Protein AF-A0A645GWL2-F1 (afdb_monomer_lite)

Secondary structure (DSSP, 8-state):
---EE-TT-BEEP-S-HHHHHHHHHHTT--EEEEEGGGSGGGGGS-HHHHHHSEEEEESBHHHHHHHHSPPHHHHHHHHHHHHHS--------

Foldseek 3Di:
DDFDADPVFFTHADPDPQVVLVVCQVVQNAEDEHAPVCPVVCVVHDPVSVVRHHYHHDGGNVSVCVVPDDDPVVVVVVVVVVVPDPPPDPDDD

Sequence (93 aa):
MTGEITLRGRVLPIGGLREKTMAAYRNGIKTVIIPRENMPDLEDIDQTVRAQLRFIPADTIDNVLAAALPSASVIRAANSVERARPREKSIRQ

InterPro domains:
  IPR008269 Peptidase S16, Lon proteolytic domain [PF05362] (1-69)
  IPR008269 Peptidase S16, Lon proteolytic domain [PS51786] (1-71)
  IPR014721 Small ribosomal subunit protein uS5 domain 2-type fold, subgroup [G3DSA:3.30.230.10] (1-78)
  IPR020568 Ribosomal protein uS5 domain 2-type superfamily [SSF54211] (1-68)
  IPR027065 Lon protease [PTHR10046] (1-68)

Radius of gyration: 18.84 Å; chains: 1; bounding box: 55×29×39 Å

pLDDT: mean 86.05, std 13.1, range [49.44, 96.75]

Structure (mmCIF, N/CA/C/O backbone):
data_AF-A0A645GWL2-F1
#
_entry.id   AF-A0A645GWL2-F1
#
loop_
_atom_site.group_PDB
_atom_site.id
_atom_site.type_symbol
_atom_site.label_atom_id
_atom_site.label_alt_id
_atom_site.label_comp_id
_atom_site.label_asym_id
_atom_site.label_entity_id
_atom_site.label_seq_id
_atom_site.pdbx_PDB_ins_code
_atom_site.Cartn_x
_atom_site.Cartn_y
_atom_site.Cartn_z
_atom_site.occupancy
_atom_site.B_iso_or_equiv
_atom_site.auth_seq_id
_atom_site.auth_comp_id
_atom_site.auth_asym_id
_atom_site.auth_atom_id
_atom_site.pdbx_PDB_model_num
ATOM 1 N N . MET A 1 1 ? -2.383 3.101 0.172 1.00 90.81 1 MET A N 1
ATOM 2 C CA . MET A 1 1 ? -1.583 2.290 -0.770 1.00 90.81 1 MET A CA 1
ATOM 3 C C . MET A 1 1 ? -0.337 3.082 -1.122 1.00 90.81 1 MET A C 1
ATOM 5 O O . MET A 1 1 ? -0.438 4.299 -1.211 1.00 90.81 1 MET A O 1
ATOM 9 N N . THR A 1 2 ? 0.799 2.416 -1.309 1.00 93.06 2 THR A N 1
ATOM 10 C CA . THR A 1 2 ? 1.991 2.976 -1.961 1.00 93.06 2 THR A CA 1
ATOM 11 C C . THR A 1 2 ? 2.440 2.030 -3.074 1.00 93.06 2 THR A C 1
ATOM 13 O O . THR A 1 2 ? 2.234 0.825 -2.961 1.00 93.06 2 THR A O 1
ATOM 16 N N . GLY A 1 3 ? 3.019 2.566 -4.143 1.00 91.56 3 GLY A N 1
ATOM 17 C CA . GLY A 1 3 ? 3.440 1.801 -5.316 1.00 91.56 3 GLY A CA 1
ATOM 18 C C . GLY A 1 3 ? 3.295 2.632 -6.583 1.00 91.56 3 GLY A C 1
ATOM 19 O O . GLY A 1 3 ? 2.358 3.423 -6.695 1.00 91.56 3 GLY A O 1
ATOM 20 N N . GLU A 1 4 ? 4.213 2.460 -7.523 1.00 94.62 4 GLU A N 1
ATOM 21 C CA . GLU A 1 4 ? 4.045 2.976 -8.882 1.00 94.62 4 GLU A CA 1
ATOM 22 C C . GLU A 1 4 ? 3.259 1.962 -9.720 1.00 94.62 4 GLU A C 1
ATOM 24 O O . GLU A 1 4 ? 3.261 0.766 -9.423 1.00 94.62 4 GLU A O 1
ATOM 29 N N . ILE A 1 5 ? 2.554 2.423 -10.756 1.00 96.06 5 ILE A N 1
ATOM 30 C CA . ILE A 1 5 ? 1.741 1.559 -11.617 1.00 96.06 5 ILE A CA 1
ATOM 31 C C . ILE A 1 5 ? 2.125 1.726 -13.083 1.00 96.06 5 ILE A C 1
ATOM 33 O O . ILE A 1 5 ? 2.259 2.834 -13.597 1.00 96.06 5 ILE A O 1
ATOM 37 N N . THR A 1 6 ? 2.262 0.599 -13.773 1.00 95.50 6 THR A N 1
ATOM 38 C CA . THR A 1 6 ? 2.414 0.578 -15.233 1.00 95.50 6 THR A CA 1
ATOM 39 C C . THR A 1 6 ? 1.053 0.578 -15.923 1.00 95.50 6 THR A C 1
ATOM 41 O O . THR A 1 6 ? 0.072 0.077 -15.380 1.00 95.50 6 THR A O 1
ATOM 44 N N . LEU A 1 7 ? 0.992 1.012 -17.185 1.00 96.00 7 LEU A N 1
ATOM 45 C CA . LEU A 1 7 ? -0.231 0.895 -18.001 1.00 96.00 7 LEU A CA 1
ATOM 46 C C . LEU A 1 7 ? -0.720 -0.555 -18.166 1.00 96.00 7 LEU A C 1
ATOM 48 O O . LEU A 1 7 ? -1.885 -0.786 -18.466 1.00 96.00 7 LEU A O 1
ATOM 52 N N . ARG A 1 8 ? 0.166 -1.537 -17.959 1.00 95.06 8 ARG A N 1
ATOM 53 C CA . ARG A 1 8 ? -0.164 -2.969 -17.968 1.00 95.06 8 ARG A CA 1
ATOM 54 C C . ARG A 1 8 ? -0.652 -3.488 -16.612 1.00 95.06 8 ARG A C 1
ATOM 56 O O . ARG A 1 8 ? -0.828 -4.689 -16.458 1.00 95.06 8 ARG A O 1
ATOM 63 N N . GLY A 1 9 ? -0.818 -2.616 -15.620 1.00 93.88 9 GLY A N 1
ATOM 64 C CA . GLY A 1 9 ? -1.362 -2.969 -14.311 1.00 93.88 9 GLY A CA 1
ATOM 65 C C . GLY A 1 9 ? -0.371 -3.607 -13.338 1.00 93.88 9 GLY A C 1
ATOM 66 O O . GLY A 1 9 ? -0.789 -4.017 -12.261 1.00 93.88 9 GLY A O 1
ATOM 67 N N . ARG A 1 10 ? 0.930 -3.686 -13.658 1.00 96.25 10 ARG A N 1
ATOM 68 C CA . ARG A 1 10 ? 1.955 -4.108 -12.681 1.00 96.25 10 ARG A CA 1
ATOM 69 C C . ARG A 1 10 ? 2.198 -3.019 -11.642 1.00 96.25 10 ARG A C 1
ATOM 71 O O . ARG A 1 10 ? 2.297 -1.850 -12.025 1.00 96.25 10 ARG A O 1
ATOM 78 N N . VAL A 1 11 ? 2.343 -3.431 -10.384 1.00 96.69 11 VAL A N 1
ATOM 79 C CA . VAL A 1 11 ? 2.741 -2.575 -9.261 1.00 96.69 11 VAL A CA 1
ATOM 80 C C . VAL A 1 11 ? 4.257 -2.654 -9.107 1.00 96.69 11 VAL A C 1
ATOM 82 O O . VAL A 1 11 ? 4.808 -3.744 -8.991 1.00 96.69 11 VAL A O 1
ATOM 85 N N . LEU A 1 12 ? 4.922 -1.504 -9.145 1.00 95.88 12 LEU A N 1
ATOM 86 C CA . LEU A 1 12 ? 6.377 -1.385 -9.102 1.00 95.88 12 LEU A CA 1
ATOM 87 C C . LEU A 1 12 ? 6.866 -0.936 -7.719 1.00 95.88 12 LEU A C 1
ATOM 89 O O . LEU A 1 12 ? 6.117 -0.253 -7.001 1.00 95.88 12 LEU A O 1
ATOM 93 N N . PRO A 1 13 ? 8.108 -1.305 -7.350 1.00 95.62 13 PRO A N 1
ATOM 94 C CA . PRO A 1 13 ? 8.689 -0.922 -6.078 1.00 95.62 13 PRO A CA 1
ATOM 95 C C . PRO A 1 13 ? 8.868 0.590 -5.957 1.00 95.62 13 PRO A C 1
ATOM 97 O O . PRO A 1 13 ? 8.985 1.314 -6.942 1.00 95.62 13 PRO A O 1
ATOM 100 N N . ILE A 1 14 ? 8.897 1.062 -4.717 1.00 94.94 14 ILE A N 1
ATOM 101 C CA . ILE A 1 14 ? 9.039 2.475 -4.363 1.00 94.94 14 ILE A CA 1
ATOM 102 C C . ILE A 1 14 ? 10.143 2.668 -3.334 1.00 94.94 14 ILE A C 1
ATOM 104 O O . ILE A 1 14 ? 10.351 1.827 -2.467 1.00 94.94 14 ILE A O 1
ATOM 108 N N . GLY A 1 15 ? 10.800 3.826 -3.379 1.00 93.62 15 GLY A N 1
ATOM 109 C CA . GLY A 1 15 ? 11.692 4.267 -2.309 1.00 93.62 15 GLY A CA 1
ATOM 110 C C . GLY A 1 15 ? 10.935 4.841 -1.105 1.00 93.62 15 GLY A C 1
ATOM 111 O O . GLY A 1 15 ? 9.763 5.238 -1.207 1.00 93.62 15 GLY A O 1
ATOM 112 N N . GLY A 1 16 ? 11.623 4.924 0.034 1.00 92.56 16 GLY A N 1
ATOM 113 C CA . GLY A 1 16 ? 11.124 5.577 1.249 1.00 92.56 16 GLY A CA 1
ATOM 114 C C . GLY A 1 16 ? 9.936 4.860 1.900 1.00 92.56 16 GLY A C 1
ATOM 115 O O . GLY A 1 16 ? 8.970 5.498 2.331 1.00 92.56 16 GLY A O 1
ATOM 116 N N . LEU A 1 17 ? 9.945 3.519 1.905 1.00 92.44 17 LEU A N 1
ATOM 117 C CA . LEU A 1 17 ? 8.872 2.722 2.507 1.00 92.44 17 LEU A CA 1
ATOM 118 C C . LEU A 1 17 ? 8.743 2.993 4.013 1.00 92.44 17 LEU A C 1
ATOM 120 O O . LEU A 1 17 ? 7.626 3.051 4.537 1.00 92.44 17 LEU A O 1
ATOM 124 N N . ARG A 1 18 ? 9.869 3.212 4.698 1.00 90.75 18 ARG A N 1
ATOM 125 C CA . ARG A 1 18 ? 9.926 3.501 6.133 1.00 90.75 18 ARG A CA 1
ATOM 126 C C . ARG A 1 18 ? 9.172 4.782 6.479 1.00 90.75 18 ARG A C 1
ATOM 128 O O . ARG A 1 18 ? 8.278 4.756 7.322 1.00 90.75 18 ARG A O 1
ATOM 135 N N . GLU A 1 19 ? 9.467 5.886 5.801 1.00 92.94 19 GLU A N 1
ATOM 136 C CA . GLU A 1 19 ? 8.841 7.189 6.041 1.00 92.94 19 GLU A CA 1
ATOM 137 C C . GLU A 1 19 ? 7.337 7.136 5.760 1.00 92.94 19 GLU A C 1
ATOM 139 O O . GLU A 1 19 ? 6.531 7.620 6.560 1.00 92.94 19 GLU A O 1
ATOM 144 N N . LYS A 1 20 ? 6.942 6.484 4.659 1.00 93.00 20 LYS A N 1
ATOM 145 C CA . LYS A 1 20 ? 5.533 6.310 4.273 1.00 93.00 20 LYS A CA 1
ATOM 146 C C . LYS A 1 20 ? 4.763 5.462 5.285 1.00 93.00 20 LYS A C 1
ATOM 148 O O . LYS A 1 20 ? 3.625 5.785 5.627 1.00 93.00 20 LYS A O 1
ATOM 153 N N . THR A 1 21 ? 5.392 4.416 5.809 1.00 92.06 21 THR A N 1
ATOM 154 C CA . THR A 1 21 ? 4.805 3.551 6.839 1.00 92.06 21 THR A CA 1
ATOM 155 C C . THR A 1 21 ? 4.658 4.288 8.170 1.00 92.06 21 THR A C 1
ATOM 157 O O . THR A 1 21 ? 3.600 4.226 8.796 1.00 92.06 21 THR A O 1
ATOM 160 N N . MET A 1 22 ? 5.666 5.065 8.573 1.00 91.81 22 MET A N 1
ATOM 161 C CA . MET A 1 22 ? 5.593 5.913 9.768 1.00 91.81 22 MET A CA 1
ATOM 162 C C . MET A 1 22 ? 4.499 6.977 9.654 1.00 91.81 22 MET A C 1
ATOM 164 O O . MET A 1 22 ? 3.794 7.250 10.627 1.00 91.81 22 MET A O 1
ATOM 168 N N . ALA A 1 23 ? 4.325 7.565 8.470 1.00 92.94 23 ALA A N 1
ATOM 169 C CA . ALA A 1 23 ? 3.235 8.496 8.213 1.00 92.94 23 ALA A CA 1
ATOM 170 C C . ALA A 1 23 ? 1.868 7.806 8.343 1.00 92.94 23 ALA A C 1
ATOM 172 O O . ALA A 1 23 ? 0.975 8.349 8.995 1.00 92.94 23 ALA A O 1
ATOM 173 N N . ALA A 1 24 ? 1.710 6.598 7.793 1.00 93.38 24 ALA A N 1
ATOM 174 C CA . ALA A 1 24 ? 0.480 5.819 7.928 1.00 93.38 24 ALA A CA 1
ATOM 175 C C . ALA A 1 24 ? 0.159 5.511 9.400 1.00 93.38 24 ALA A C 1
ATOM 177 O O . ALA A 1 24 ? -0.962 5.750 9.848 1.00 93.38 24 ALA A O 1
ATOM 178 N N . TYR A 1 25 ? 1.166 5.081 10.163 1.00 92.12 25 TYR A N 1
ATOM 179 C CA . TYR A 1 25 ? 1.057 4.827 11.597 1.00 92.12 25 TYR A CA 1
ATOM 180 C C . TYR A 1 25 ? 0.587 6.060 12.380 1.00 92.12 25 TYR A C 1
ATOM 182 O O . TYR A 1 25 ? -0.395 5.994 13.117 1.00 92.12 25 TYR A O 1
ATOM 190 N N . ARG A 1 26 ? 1.235 7.215 12.171 1.00 92.75 26 ARG A N 1
ATOM 191 C CA . ARG A 1 26 ? 0.891 8.476 12.855 1.00 92.75 26 ARG A CA 1
ATOM 192 C C . ARG A 1 26 ? -0.524 8.965 12.549 1.00 92.75 26 ARG A C 1
ATOM 194 O O . ARG A 1 26 ? -1.134 9.604 13.396 1.00 92.75 26 ARG A O 1
ATOM 201 N N . ASN A 1 27 ? -1.046 8.659 11.362 1.00 94.00 27 ASN A N 1
ATOM 202 C CA . ASN A 1 27 ? -2.409 9.011 10.956 1.00 94.00 27 ASN A CA 1
ATOM 203 C C . ASN A 1 27 ? -3.452 7.946 11.344 1.00 94.00 27 ASN A C 1
ATOM 205 O O . ASN A 1 27 ? -4.605 8.037 10.929 1.00 94.00 27 ASN A O 1
ATOM 209 N N . GLY A 1 28 ? -3.070 6.914 12.106 1.00 91.88 28 GLY A N 1
ATOM 210 C CA . GLY A 1 28 ? -3.985 5.855 12.539 1.00 91.88 28 GLY A CA 1
ATOM 211 C C . GLY A 1 28 ? -4.477 4.946 11.406 1.00 91.88 28 GLY A C 1
ATOM 212 O O . GLY A 1 28 ? -5.478 4.242 11.565 1.00 91.88 28 GLY A O 1
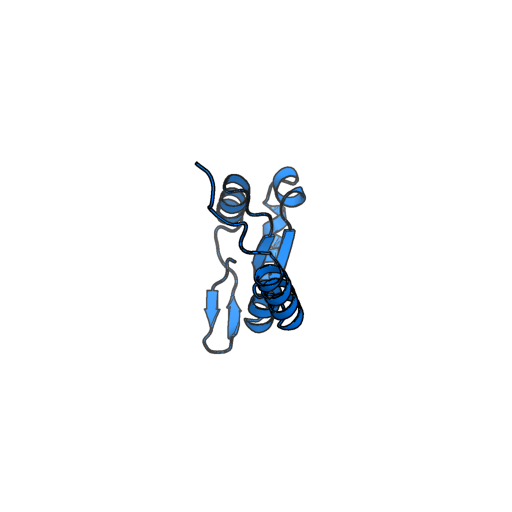ATOM 213 N N . ILE A 1 29 ? -3.796 4.938 10.256 1.00 93.81 29 ILE A N 1
ATOM 214 C CA . ILE A 1 29 ? -4.118 4.038 9.147 1.00 93.81 29 ILE A CA 1
ATOM 215 C C . ILE A 1 29 ? -3.709 2.629 9.559 1.00 93.81 29 ILE A C 1
ATOM 217 O O . ILE A 1 29 ? -2.541 2.379 9.803 1.00 93.81 29 ILE A O 1
ATOM 221 N N . LYS A 1 30 ? -4.654 1.687 9.596 1.00 92.50 30 LYS A N 1
ATOM 222 C CA . LYS A 1 30 ? -4.393 0.313 10.069 1.00 92.50 30 LYS A CA 1
ATOM 223 C C . LYS A 1 30 ? -3.920 -0.649 8.984 1.00 92.50 30 LYS A C 1
ATOM 225 O O . LYS A 1 30 ? -3.475 -1.750 9.286 1.00 92.50 30 LYS A O 1
ATOM 230 N N . THR A 1 31 ? -4.114 -0.313 7.711 1.00 93.75 31 THR A N 1
ATOM 231 C CA . THR A 1 31 ? -3.815 -1.208 6.585 1.00 93.75 31 THR A CA 1
ATOM 232 C C . THR A 1 31 ? -3.071 -0.457 5.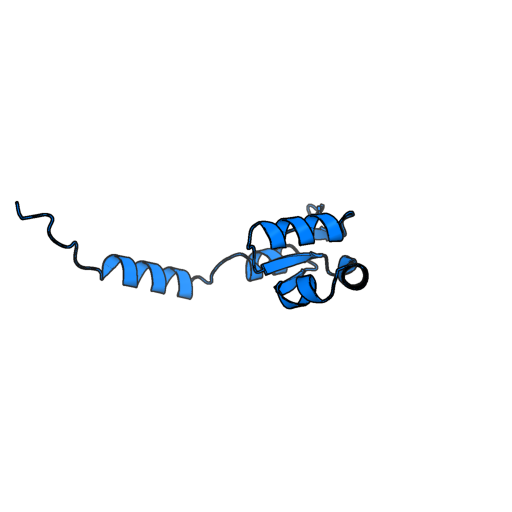494 1.00 93.75 31 THR A C 1
ATOM 234 O O . THR A 1 31 ? -3.536 0.579 5.020 1.00 93.75 31 THR A O 1
ATOM 237 N N . VAL A 1 32 ? -1.928 -0.997 5.079 1.00 94.88 32 VAL A N 1
ATOM 238 C CA . VAL A 1 32 ? -1.057 -0.416 4.059 1.00 94.88 32 VAL A CA 1
ATOM 239 C C . VAL A 1 32 ? -0.826 -1.450 2.963 1.00 94.88 32 VAL A C 1
ATOM 241 O O . VAL A 1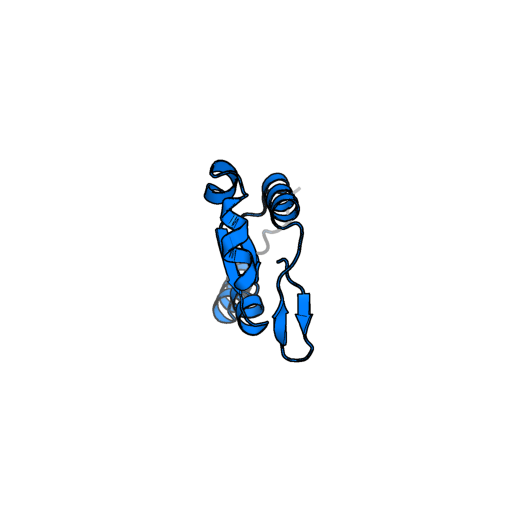 32 ? -0.309 -2.535 3.207 1.00 94.88 32 VAL A O 1
ATOM 244 N N . ILE A 1 33 ? -1.225 -1.109 1.740 1.00 96.06 33 ILE A N 1
ATOM 245 C CA . ILE A 1 33 ? -0.929 -1.912 0.548 1.00 96.06 33 ILE A CA 1
ATOM 246 C C . ILE A 1 33 ? 0.441 -1.481 0.021 1.00 96.06 33 ILE A C 1
ATOM 248 O O . ILE A 1 33 ? 0.642 -0.274 -0.173 1.00 96.06 33 ILE A O 1
ATOM 252 N N . ILE A 1 34 ? 1.341 -2.444 -0.189 1.00 95.62 34 ILE A N 1
ATOM 253 C CA . ILE A 1 34 ? 2.730 -2.239 -0.627 1.00 95.62 34 ILE A CA 1
ATOM 254 C C . ILE A 1 34 ? 3.051 -3.112 -1.853 1.00 95.62 34 ILE A C 1
ATOM 256 O O . ILE A 1 34 ? 2.437 -4.170 -2.009 1.00 95.62 34 ILE A O 1
ATOM 260 N N . PRO A 1 35 ? 4.019 -2.731 -2.702 1.00 96.75 35 PRO A N 1
ATOM 261 C CA . PRO A 1 35 ? 4.515 -3.607 -3.761 1.00 96.75 35 PRO A CA 1
ATOM 262 C C . PRO A 1 35 ? 5.149 -4.865 -3.157 1.00 96.75 35 PRO A C 1
ATOM 264 O O . PRO A 1 35 ? 5.835 -4.774 -2.137 1.00 96.75 35 PRO A O 1
ATOM 267 N N . ARG A 1 36 ? 4.960 -6.039 -3.774 1.00 95.12 36 ARG A N 1
ATOM 268 C CA . ARG A 1 36 ? 5.584 -7.283 -3.278 1.00 95.12 36 ARG A CA 1
ATOM 269 C C . ARG A 1 36 ? 7.110 -7.183 -3.229 1.00 95.12 36 ARG A C 1
ATOM 271 O O . ARG A 1 36 ? 7.728 -7.679 -2.293 1.00 95.12 36 ARG A O 1
ATOM 278 N N . GLU A 1 37 ? 7.700 -6.503 -4.204 1.00 94.06 37 GLU A N 1
ATOM 279 C CA . GLU A 1 37 ? 9.150 -6.306 -4.294 1.00 94.06 37 GLU A CA 1
ATOM 280 C C . GLU A 1 37 ? 9.718 -5.483 -3.120 1.00 94.06 37 GLU A C 1
ATOM 282 O O . GLU A 1 37 ? 10.889 -5.628 -2.799 1.00 94.06 37 GLU A O 1
ATOM 287 N N . ASN A 1 38 ? 8.889 -4.703 -2.415 1.00 95.00 38 ASN A N 1
ATOM 288 C CA . ASN A 1 38 ? 9.272 -3.951 -1.214 1.00 95.00 38 ASN A CA 1
ATOM 289 C C . ASN A 1 38 ? 9.098 -4.742 0.101 1.00 95.00 38 ASN A C 1
ATOM 291 O O . ASN A 1 38 ? 9.253 -4.173 1.180 1.00 95.00 38 ASN A O 1
ATOM 295 N N . MET A 1 39 ? 8.732 -6.030 0.066 1.00 92.56 39 MET A N 1
ATOM 296 C CA . MET A 1 39 ? 8.635 -6.829 1.298 1.00 92.56 39 MET A CA 1
ATOM 297 C C . MET A 1 39 ? 9.951 -6.925 2.093 1.00 92.56 39 MET A C 1
ATOM 299 O O . MET A 1 39 ? 9.855 -6.873 3.321 1.00 92.56 39 MET A O 1
ATOM 303 N N . PRO A 1 40 ? 11.143 -7.048 1.469 1.00 92.19 40 PRO A N 1
ATOM 304 C CA . PRO A 1 40 ? 12.414 -7.061 2.200 1.00 92.19 40 PRO A CA 1
ATOM 305 C C . PRO A 1 40 ? 12.646 -5.774 3.004 1.00 92.19 40 PRO A C 1
ATOM 307 O O . PRO A 1 40 ? 13.047 -5.834 4.159 1.00 92.19 40 PRO A O 1
ATOM 310 N N . ASP A 1 41 ? 12.263 -4.619 2.458 1.00 91.50 41 ASP A N 1
ATOM 311 C CA . ASP A 1 41 ? 12.425 -3.307 3.106 1.00 91.50 41 ASP A CA 1
ATOM 312 C C . ASP A 1 41 ? 11.582 -3.149 4.387 1.00 91.50 41 ASP A C 1
ATOM 314 O O . ASP A 1 41 ? 11.748 -2.196 5.149 1.00 91.50 41 ASP A O 1
ATOM 318 N N . LEU A 1 42 ? 10.648 -4.071 4.656 1.00 88.69 42 LEU A N 1
ATOM 319 C CA . LEU A 1 42 ? 9.920 -4.110 5.927 1.00 88.69 42 LEU A CA 1
ATOM 320 C C . LEU A 1 42 ? 10.806 -4.519 7.111 1.00 88.69 42 LEU A C 1
ATOM 322 O O . LEU A 1 42 ? 10.362 -4.396 8.256 1.00 88.69 42 LEU A O 1
ATOM 326 N N . GLU A 1 43 ? 12.000 -5.057 6.865 1.00 89.31 43 GLU A N 1
ATOM 327 C CA . GLU A 1 43 ? 12.990 -5.351 7.907 1.00 89.31 43 GLU A CA 1
ATOM 328 C C . GLU A 1 43 ? 13.605 -4.073 8.492 1.00 89.31 43 GLU A C 1
ATOM 330 O O . GLU A 1 43 ? 13.923 -4.039 9.678 1.00 89.31 43 GLU A O 1
ATOM 335 N N . ASP A 1 44 ? 13.648 -2.985 7.717 1.00 89.19 44 ASP A N 1
ATOM 336 C CA . ASP A 1 44 ? 14.164 -1.681 8.160 1.00 89.19 44 ASP A CA 1
ATOM 337 C C . ASP A 1 44 ? 13.171 -0.892 9.036 1.00 89.19 44 ASP A C 1
ATOM 339 O O . ASP A 1 44 ? 13.465 0.209 9.524 1.00 89.19 44 ASP A O 1
ATOM 343 N N . ILE A 1 45 ? 11.957 -1.419 9.213 1.00 88.50 45 ILE A N 1
ATOM 344 C CA . ILE A 1 45 ? 10.873 -0.783 9.961 1.00 88.50 45 ILE A CA 1
ATOM 345 C C . ILE A 1 45 ? 10.834 -1.345 11.379 1.00 88.50 45 ILE A C 1
ATOM 347 O O . ILE A 1 45 ? 10.873 -2.555 11.588 1.00 88.50 45 ILE A O 1
ATOM 351 N N . ASP A 1 46 ? 10.679 -0.453 12.360 1.00 89.50 46 ASP A N 1
ATOM 352 C CA . ASP A 1 46 ? 10.563 -0.829 13.767 1.00 89.50 46 ASP A CA 1
ATOM 353 C C . ASP A 1 46 ? 9.441 -1.857 13.995 1.00 89.50 46 ASP A C 1
ATOM 355 O O . ASP A 1 46 ? 8.311 -1.706 13.508 1.00 89.50 46 ASP A O 1
ATOM 359 N N . GLN A 1 47 ? 9.747 -2.893 14.776 1.00 88.12 47 GLN A N 1
ATOM 360 C CA . GLN A 1 47 ? 8.847 -4.012 15.036 1.00 88.12 47 GLN A CA 1
ATOM 361 C C . GLN A 1 47 ? 7.528 -3.565 15.685 1.00 88.12 47 GLN A C 1
ATOM 363 O O . GLN A 1 47 ? 6.474 -4.126 15.384 1.00 88.12 47 GLN A O 1
ATOM 368 N N . THR A 1 48 ? 7.555 -2.509 16.501 1.00 87.88 48 THR A N 1
ATOM 369 C CA . THR A 1 48 ? 6.373 -1.924 17.151 1.00 87.88 48 THR A CA 1
ATOM 370 C C . THR A 1 48 ? 5.389 -1.375 16.124 1.00 87.88 48 THR A C 1
ATOM 372 O O . THR A 1 48 ? 4.177 -1.563 16.236 1.00 87.88 48 THR A O 1
ATOM 375 N N . VAL A 1 49 ? 5.912 -0.707 15.095 1.00 88.31 49 VAL A N 1
ATOM 376 C CA . VAL A 1 49 ? 5.112 -0.119 14.014 1.00 88.31 49 VAL A CA 1
ATOM 377 C C . VAL A 1 49 ? 4.606 -1.222 13.097 1.00 88.31 49 VAL A C 1
ATOM 379 O O . VAL A 1 49 ? 3.430 -1.238 12.731 1.00 88.31 49 VAL A O 1
ATOM 382 N N . ARG A 1 50 ? 5.473 -2.192 12.782 1.00 87.81 50 ARG A N 1
ATOM 383 C CA . ARG A 1 50 ? 5.115 -3.342 11.953 1.00 87.81 50 ARG A CA 1
ATOM 384 C C . ARG A 1 50 ? 4.015 -4.198 12.585 1.00 87.81 50 ARG A C 1
ATOM 386 O O . ARG A 1 50 ? 3.165 -4.699 11.862 1.00 87.81 50 ARG A O 1
ATOM 393 N N . ALA A 1 51 ? 3.997 -4.328 13.910 1.00 88.69 51 ALA A N 1
ATOM 394 C CA . ALA A 1 51 ? 2.966 -5.067 14.636 1.00 88.69 51 ALA A CA 1
ATOM 395 C C . ALA A 1 51 ? 1.599 -4.359 14.647 1.00 88.69 51 ALA A C 1
ATOM 397 O O . ALA A 1 51 ? 0.565 -5.019 14.715 1.00 88.69 51 ALA A O 1
ATOM 398 N N . GLN A 1 52 ? 1.575 -3.024 14.573 1.00 91.38 52 GLN A N 1
ATOM 399 C CA . GLN A 1 52 ? 0.331 -2.244 14.595 1.00 91.38 52 G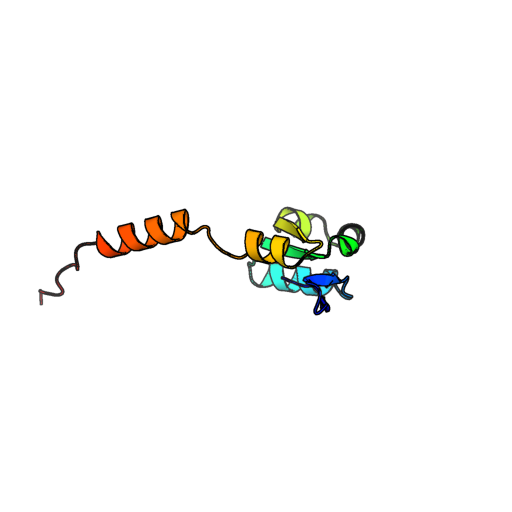LN A CA 1
ATOM 400 C C . GLN A 1 52 ? -0.280 -2.015 13.206 1.00 91.38 52 GLN A C 1
ATOM 402 O O . GLN A 1 52 ? -1.447 -1.629 13.096 1.00 91.38 52 GLN A O 1
ATOM 407 N N . LEU A 1 53 ? 0.486 -2.260 12.143 1.00 93.00 53 LEU A N 1
ATOM 408 C CA . LEU A 1 53 ? 0.054 -2.088 10.763 1.00 93.00 53 LEU A CA 1
ATOM 409 C C . LEU A 1 53 ? -0.125 -3.431 10.064 1.00 93.00 53 LEU A C 1
ATOM 411 O O . LEU A 1 53 ? 0.733 -4.307 10.101 1.00 93.00 53 LEU A O 1
ATOM 415 N N . ARG A 1 54 ? -1.229 -3.569 9.333 1.00 93.81 54 ARG A N 1
ATOM 416 C CA . ARG A 1 54 ? -1.437 -4.697 8.426 1.00 93.81 54 ARG A CA 1
ATOM 417 C C . ARG A 1 54 ? -0.890 -4.360 7.044 1.00 93.81 54 ARG A C 1
ATOM 419 O O . ARG A 1 54 ? -1.444 -3.497 6.362 1.00 93.81 54 ARG A O 1
ATOM 426 N N . PHE A 1 55 ? 0.143 -5.073 6.613 1.00 94.31 55 PHE A N 1
ATOM 427 C CA . PHE A 1 55 ? 0.698 -4.942 5.265 1.00 94.31 55 PHE A CA 1
ATOM 428 C C . PHE A 1 55 ? 0.049 -5.936 4.308 1.00 94.31 55 PHE A C 1
ATOM 430 O O . PHE A 1 55 ? -0.099 -7.112 4.634 1.00 94.31 55 PHE A O 1
ATOM 437 N N . ILE A 1 56 ? -0.332 -5.458 3.126 1.00 95.44 56 ILE A N 1
ATOM 438 C CA . ILE A 1 56 ? -0.876 -6.285 2.046 1.00 95.44 56 ILE A CA 1
ATOM 439 C C . ILE A 1 56 ? 0.060 -6.146 0.840 1.00 95.44 56 ILE A C 1
ATOM 441 O O . ILE A 1 56 ? 0.092 -5.067 0.244 1.00 95.44 56 ILE A O 1
ATOM 445 N N . PRO A 1 57 ? 0.838 -7.186 0.488 1.00 95.50 57 PRO A N 1
ATOM 446 C CA . PRO A 1 57 ? 1.668 -7.157 -0.708 1.00 95.50 57 PRO A CA 1
ATOM 447 C C . PRO A 1 57 ? 0.798 -7.271 -1.966 1.00 95.50 57 PRO A C 1
ATOM 449 O O . PRO A 1 57 ? -0.152 -8.055 -2.005 1.00 95.50 57 PRO A O 1
ATOM 452 N N . ALA A 1 58 ? 1.136 -6.502 -2.996 1.00 96.00 58 ALA A N 1
ATOM 453 C CA . ALA A 1 58 ? 0.460 -6.511 -4.287 1.00 96.00 58 ALA A CA 1
ATOM 454 C C . ALA A 1 58 ? 1.470 -6.568 -5.440 1.00 96.00 58 ALA A C 1
ATOM 456 O O . ALA A 1 58 ? 2.460 -5.838 -5.442 1.00 96.00 58 ALA A O 1
ATOM 457 N N . ASP A 1 59 ? 1.186 -7.417 -6.429 1.00 95.69 59 ASP A N 1
ATOM 458 C CA . ASP A 1 59 ? 1.958 -7.536 -7.676 1.00 95.69 59 ASP A CA 1
ATOM 459 C C . ASP A 1 59 ? 1.274 -6.792 -8.832 1.00 95.69 59 ASP A C 1
ATOM 461 O O . ASP A 1 59 ? 1.912 -6.286 -9.759 1.00 95.69 59 ASP A O 1
ATOM 465 N N . THR A 1 60 ? -0.058 -6.731 -8.772 1.00 96.31 60 THR A N 1
ATOM 466 C CA . THR A 1 60 ? -0.924 -6.181 -9.815 1.00 96.31 60 THR A CA 1
ATOM 467 C C . THR A 1 60 ? -1.986 -5.259 -9.231 1.00 96.31 60 THR A C 1
ATOM 469 O O . THR A 1 60 ? -2.339 -5.343 -8.050 1.00 96.31 60 THR A O 1
ATOM 472 N N . ILE A 1 61 ? -2.527 -4.385 -10.077 1.00 94.88 61 ILE A N 1
ATOM 473 C CA . ILE A 1 61 ? -3.629 -3.487 -9.733 1.00 94.88 61 ILE A CA 1
ATOM 474 C C . ILE A 1 61 ? -4.878 -4.254 -9.294 1.00 94.88 61 ILE A C 1
ATOM 476 O O . ILE A 1 61 ? -5.588 -3.791 -8.409 1.00 94.88 61 ILE A O 1
ATOM 480 N N . ASP A 1 62 ? -5.109 -5.457 -9.816 1.00 93.81 62 ASP A N 1
ATOM 481 C CA . ASP A 1 62 ? -6.227 -6.299 -9.391 1.00 93.81 62 ASP A CA 1
ATOM 482 C C . ASP A 1 62 ? -6.117 -6.683 -7.910 1.00 93.81 62 ASP A C 1
ATOM 484 O O . ASP A 1 62 ? -7.107 -6.634 -7.180 1.00 93.81 62 ASP A O 1
ATOM 488 N N . ASN A 1 63 ? -4.904 -6.979 -7.421 1.00 94.00 63 ASN A N 1
ATOM 489 C CA . ASN A 1 63 ? -4.680 -7.247 -5.995 1.00 94.00 63 ASN A CA 1
ATOM 490 C C . ASN A 1 63 ? -4.977 -6.012 -5.139 1.00 94.00 63 ASN A C 1
ATOM 492 O O . ASN A 1 63 ? -5.572 -6.121 -4.067 1.00 94.00 63 ASN A O 1
ATOM 496 N N . VAL A 1 64 ? -4.578 -4.835 -5.625 1.00 94.44 64 VAL A N 1
ATOM 497 C CA . VAL A 1 64 ? -4.837 -3.559 -4.953 1.00 94.44 64 VAL A CA 1
ATOM 498 C C . VAL A 1 64 ? -6.336 -3.295 -4.876 1.00 94.44 64 VAL A C 1
ATOM 500 O O . VAL A 1 64 ? -6.842 -2.992 -3.798 1.00 94.44 64 VAL A O 1
ATOM 503 N N . LEU A 1 65 ? -7.049 -3.415 -5.997 1.00 93.69 65 LEU A N 1
ATOM 504 C CA . LEU A 1 65 ? -8.486 -3.163 -6.071 1.00 93.69 65 LEU A CA 1
ATOM 505 C C . LEU A 1 65 ? -9.263 -4.147 -5.196 1.00 93.69 65 LEU A C 1
ATOM 507 O O . LEU A 1 65 ? -10.141 -3.722 -4.451 1.00 93.69 65 LEU A O 1
ATOM 511 N N . ALA A 1 66 ? -8.892 -5.429 -5.207 1.00 92.06 66 ALA A N 1
ATOM 512 C CA . ALA A 1 66 ? -9.495 -6.439 -4.341 1.00 92.06 66 ALA A CA 1
ATOM 513 C C . ALA A 1 66 ? -9.269 -6.156 -2.845 1.00 92.06 66 ALA A C 1
ATOM 515 O O . ALA A 1 66 ? -10.138 -6.445 -2.026 1.00 92.06 66 ALA A O 1
ATOM 516 N N . ALA A 1 67 ? -8.118 -5.585 -2.477 1.00 91.75 67 ALA A N 1
ATOM 517 C CA . ALA A 1 67 ? -7.809 -5.231 -1.094 1.00 91.75 67 ALA A CA 1
ATOM 518 C C . ALA A 1 67 ? -8.438 -3.899 -0.648 1.00 91.75 67 ALA A C 1
ATOM 520 O O . ALA A 1 67 ? -8.716 -3.718 0.539 1.00 91.75 67 ALA A O 1
ATOM 521 N N . ALA A 1 68 ? -8.621 -2.953 -1.572 1.00 92.38 68 ALA A N 1
ATOM 522 C CA . ALA A 1 68 ? -9.092 -1.604 -1.274 1.00 92.38 68 ALA A CA 1
ATOM 523 C C . ALA A 1 68 ? -10.616 -1.452 -1.369 1.00 92.38 68 ALA A C 1
ATOM 525 O O . ALA A 1 68 ? -11.185 -0.624 -0.657 1.00 92.38 68 ALA A O 1
ATOM 526 N N . LEU A 1 69 ? -11.277 -2.215 -2.244 1.00 91.31 69 LEU A N 1
ATOM 527 C CA . LEU A 1 69 ? -12.708 -2.080 -2.500 1.00 91.31 69 LEU A CA 1
ATOM 528 C C . LEU A 1 69 ? -13.525 -3.123 -1.721 1.00 91.31 69 LEU A C 1
ATOM 530 O O . LEU A 1 69 ? -13.188 -4.308 -1.726 1.00 91.31 69 LEU A O 1
ATOM 534 N N . PRO A 1 70 ? -14.637 -2.719 -1.080 1.00 82.56 70 PRO A N 1
ATOM 535 C CA . PRO A 1 70 ? -15.567 -3.662 -0.476 1.00 82.56 70 PRO A CA 1
ATOM 536 C C . PRO A 1 70 ? -16.282 -4.481 -1.556 1.00 82.56 70 PRO A C 1
ATOM 538 O O . PRO A 1 70 ? -16.592 -3.986 -2.641 1.00 82.56 70 PRO A O 1
ATOM 541 N N . SER A 1 71 ? -16.596 -5.739 -1.248 1.00 82.12 71 SER A N 1
ATOM 542 C CA . SER A 1 71 ? -17.333 -6.594 -2.177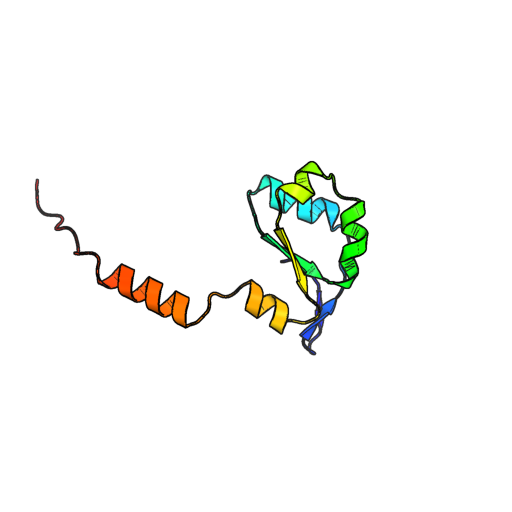 1.00 82.12 71 SER A CA 1
ATOM 543 C C . SER A 1 71 ? -18.763 -6.084 -2.402 1.00 82.12 71 SER A C 1
ATOM 545 O O . SER A 1 71 ? -19.379 -5.460 -1.534 1.00 82.12 71 SER A O 1
ATOM 547 N N . ALA A 1 72 ? -19.342 -6.410 -3.559 1.00 75.62 72 ALA A N 1
ATOM 548 C CA . ALA A 1 72 ? -20.713 -6.019 -3.896 1.00 75.62 72 ALA A CA 1
ATOM 549 C C . ALA A 1 72 ? -21.755 -6.505 -2.867 1.00 75.62 72 ALA A C 1
ATOM 551 O O . ALA A 1 72 ? -22.763 -5.833 -2.638 1.00 75.62 72 ALA A O 1
ATOM 552 N N . SER A 1 73 ? -21.512 -7.649 -2.217 1.00 73.44 73 SER A N 1
ATOM 553 C CA . SER A 1 73 ? -22.368 -8.157 -1.140 1.00 73.44 73 SER A CA 1
ATOM 554 C C . SER A 1 73 ? -22.294 -7.286 0.115 1.00 73.44 73 SER A C 1
ATOM 556 O O . SER A 1 73 ? -23.334 -6.979 0.696 1.00 73.44 73 SER A O 1
ATOM 558 N N . VAL A 1 74 ? -21.099 -6.814 0.484 1.00 75.62 74 VAL A N 1
ATOM 559 C CA . VAL A 1 74 ? -20.898 -5.880 1.604 1.00 75.62 74 VAL A CA 1
ATOM 560 C C . VAL A 1 74 ? -21.578 -4.542 1.319 1.00 75.62 74 VAL A C 1
ATOM 562 O O . VAL A 1 74 ? -22.272 -4.011 2.184 1.00 75.62 74 VAL A O 1
ATOM 565 N N . ILE A 1 75 ? -21.468 -4.033 0.088 1.00 76.06 75 ILE A N 1
ATOM 566 C CA . ILE A 1 75 ? -22.129 -2.785 -0.326 1.00 76.06 75 ILE A CA 1
ATOM 567 C C . ILE A 1 75 ? -23.659 -2.918 -0.239 1.00 76.06 75 ILE A C 1
ATOM 569 O O . ILE A 1 75 ? -24.338 -2.026 0.273 1.00 76.06 75 ILE A O 1
ATOM 573 N N . ARG A 1 76 ? -24.226 -4.040 -0.708 1.00 73.75 76 ARG A N 1
ATOM 574 C CA . ARG A 1 76 ? -25.674 -4.299 -0.619 1.00 73.75 76 ARG A CA 1
ATOM 575 C C . ARG A 1 76 ? -26.155 -4.404 0.828 1.00 73.75 76 ARG A C 1
ATOM 577 O O . ARG A 1 76 ? -27.185 -3.816 1.151 1.00 73.75 76 ARG A O 1
ATOM 584 N N . ALA A 1 77 ? -25.404 -5.092 1.687 1.00 72.06 77 ALA A N 1
ATOM 585 C CA . ALA A 1 77 ? -25.723 -5.199 3.106 1.00 72.06 77 ALA A CA 1
ATOM 586 C C . ALA A 1 77 ? -25.719 -3.818 3.784 1.00 72.06 77 ALA A C 1
ATOM 588 O O . ALA A 1 77 ? -26.717 -3.444 4.400 1.00 72.06 77 ALA A O 1
ATOM 589 N N . ALA A 1 78 ? -24.669 -3.015 3.584 1.00 71.94 78 ALA A N 1
ATOM 590 C CA . ALA A 1 78 ? -24.582 -1.661 4.137 1.00 71.94 78 ALA A CA 1
ATOM 591 C C . ALA A 1 78 ? -25.769 -0.778 3.703 1.00 71.94 78 ALA A C 1
ATOM 593 O O . ALA A 1 78 ? -26.442 -0.178 4.540 1.00 71.94 78 ALA A O 1
ATOM 594 N N . ASN A 1 79 ? -26.113 -0.795 2.411 1.00 73.38 79 ASN A N 1
ATOM 595 C CA . ASN A 1 79 ? -27.239 -0.023 1.878 1.00 73.38 79 ASN A CA 1
ATOM 596 C C . ASN A 1 79 ? -28.609 -0.488 2.397 1.00 73.38 79 ASN A C 1
ATOM 598 O O . ASN A 1 79 ? -29.530 0.321 2.511 1.00 73.38 79 ASN A O 1
ATOM 602 N N . SER A 1 80 ? -28.775 -1.782 2.682 1.00 72.81 80 SER A N 1
ATOM 603 C CA . SER A 1 80 ? -30.020 -2.302 3.258 1.00 72.81 80 SER A CA 1
ATOM 604 C C . SER A 1 80 ? -30.198 -1.893 4.722 1.00 72.81 80 SER A C 1
ATOM 606 O O . SER A 1 80 ? -31.305 -1.538 5.123 1.00 72.81 80 SER A O 1
ATOM 608 N N . VAL A 1 81 ? -29.106 -1.844 5.492 1.00 64.88 81 VAL A N 1
ATOM 609 C CA . VAL A 1 81 ? -29.112 -1.393 6.892 1.00 64.88 81 VAL A CA 1
ATOM 610 C C . VAL A 1 81 ? -29.400 0.109 6.986 1.00 64.88 81 VAL A C 1
ATOM 612 O O . VAL A 1 81 ? -30.181 0.521 7.839 1.00 64.88 81 VAL A O 1
ATOM 615 N N . GLU A 1 82 ? -28.846 0.926 6.085 1.00 64.69 82 GLU A N 1
ATOM 616 C CA . GLU A 1 82 ? -29.120 2.371 6.013 1.00 64.69 82 GLU A CA 1
ATOM 617 C C . GLU A 1 82 ? -30.609 2.662 5.739 1.00 64.69 82 GLU A C 1
ATOM 619 O O . GLU A 1 82 ? -31.213 3.521 6.379 1.00 64.69 82 GLU A O 1
ATOM 624 N N . ARG A 1 83 ? -31.237 1.907 4.823 1.00 61.19 83 ARG A N 1
ATOM 625 C CA . ARG A 1 83 ? -32.662 2.069 4.469 1.00 61.19 83 ARG A CA 1
ATOM 626 C C . ARG A 1 83 ? -33.624 1.563 5.543 1.00 61.19 83 ARG A C 1
ATOM 628 O O . ARG A 1 83 ? -34.765 2.015 5.576 1.00 61.19 83 ARG A O 1
ATOM 635 N N . ALA A 1 84 ? -33.187 0.631 6.388 1.00 60.59 84 ALA A N 1
ATOM 636 C CA . ALA A 1 84 ? -33.999 0.051 7.455 1.00 60.59 84 ALA A CA 1
ATOM 637 C C . ALA A 1 84 ? -34.013 0.892 8.745 1.00 60.59 84 ALA A C 1
ATOM 639 O O . ALA A 1 84 ? -34.806 0.601 9.640 1.00 60.59 84 ALA A O 1
ATOM 640 N N . ARG A 1 85 ? -33.177 1.935 8.863 1.00 58.44 85 ARG A N 1
ATOM 641 C CA . ARG A 1 85 ? -33.257 2.866 9.997 1.00 58.44 85 ARG A CA 1
ATOM 642 C C . ARG A 1 85 ? -34.531 3.709 9.857 1.00 58.44 85 ARG A C 1
ATOM 644 O O . ARG A 1 85 ? -34.660 4.432 8.865 1.00 58.44 85 ARG A O 1
ATOM 651 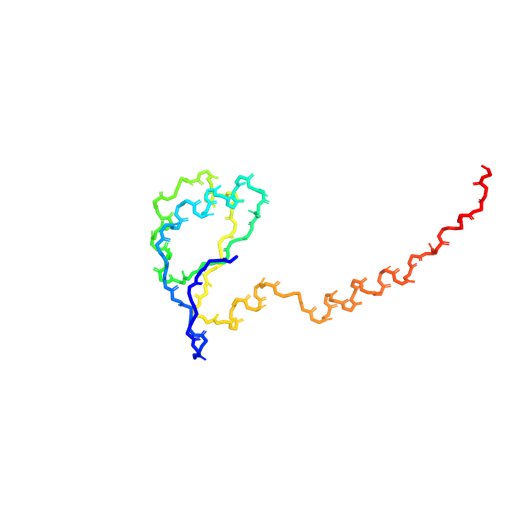N N . PRO A 1 86 ? -35.481 3.646 10.812 1.00 57.78 86 PRO A N 1
ATOM 652 C CA . PRO A 1 86 ? -36.608 4.560 10.794 1.00 57.78 86 PRO A CA 1
ATOM 653 C C . PRO A 1 86 ? -36.049 5.979 10.859 1.00 57.78 86 PRO A C 1
ATOM 655 O O . PRO A 1 86 ? -35.188 6.267 11.688 1.00 57.78 86 PRO A O 1
ATOM 658 N N . ARG A 1 87 ? -36.512 6.856 9.959 1.00 62.28 87 ARG A N 1
ATOM 659 C CA . ARG A 1 87 ? -36.261 8.296 10.062 1.00 62.28 87 ARG A CA 1
ATOM 660 C C . ARG A 1 87 ? -36.871 8.738 11.381 1.00 62.28 87 ARG A C 1
ATOM 662 O O . ARG A 1 87 ? -38.083 8.935 11.462 1.00 62.28 87 ARG A O 1
ATOM 669 N N . GLU A 1 88 ? -36.052 8.778 12.422 1.00 56.28 88 GLU A N 1
ATOM 670 C CA . GLU A 1 88 ? -36.494 9.185 13.737 1.00 56.28 88 GLU A CA 1
ATOM 671 C C . GLU A 1 88 ? -37.030 10.602 13.592 1.00 56.28 88 GLU A C 1
ATOM 673 O O . GLU A 1 88 ? -36.362 11.514 13.098 1.00 56.28 88 GLU A O 1
ATOM 678 N N . LYS A 1 89 ? -38.332 10.705 13.853 1.00 53.12 89 LYS A N 1
ATOM 679 C CA . LYS A 1 89 ? -39.131 11.901 13.671 1.00 53.12 89 LYS A CA 1
ATOM 680 C C . LYS A 1 89 ? -38.464 13.018 14.462 1.00 53.12 89 LYS A C 1
ATOM 682 O O . LYS A 1 89 ? -38.552 13.038 15.684 1.00 53.12 89 LYS A O 1
ATOM 687 N N . SER A 1 90 ? -37.872 13.974 13.751 1.00 50.12 90 SER A N 1
ATOM 688 C CA . SER A 1 90 ? -37.684 15.333 14.249 1.00 50.12 90 SER A CA 1
ATOM 689 C C . SER A 1 90 ? -39.077 15.951 14.427 1.00 50.12 90 SER A C 1
ATOM 691 O O . SER A 1 90 ? -39.601 16.647 13.565 1.00 50.12 90 SER A O 1
ATOM 693 N N . ILE A 1 91 ? -39.748 15.555 15.507 1.00 62.50 91 ILE A N 1
ATOM 694 C CA . ILE A 1 91 ? -40.930 16.196 16.069 1.00 62.50 91 ILE A CA 1
ATOM 695 C C . ILE A 1 91 ? -40.715 16.200 17.579 1.00 62.50 91 ILE A C 1
ATOM 697 O O . ILE A 1 91 ? -40.532 15.130 18.162 1.00 62.50 91 ILE A O 1
ATOM 701 N N . ARG A 1 92 ? -40.868 17.395 18.165 1.00 49.44 92 ARG A N 1
ATOM 702 C CA . ARG A 1 92 ? -40.724 17.813 19.575 1.00 49.44 92 ARG A CA 1
ATOM 703 C C . ARG A 1 92 ? -39.359 18.447 19.843 1.00 49.44 92 ARG A C 1
ATOM 705 O O . ARG A 1 92 ? -38.345 17.809 19.609 1.00 49.44 92 ARG A O 1
ATOM 712 N N . GLN A 1 93 ? -39.269 19.660 20.363 1.00 49.81 93 GLN A N 1
ATOM 713 C CA . GLN A 1 93 ? -40.228 20.719 20.692 1.00 49.81 93 GLN A CA 1
ATOM 714 C C . GLN A 1 93 ? -39.376 21.977 20.885 1.00 49.81 93 GLN A C 1
ATOM 716 O O . GLN A 1 93 ? -38.207 21.803 21.297 1.00 49.81 93 GLN A O 1
#

Organism: NCBI:txid1076179